Protein AF-A0A965RHD2-F1 (afdb_monomer_lite)

Secondary structure (DSSP, 8-state):
------HHHHHHHHHHHHHTSPTTSPPPP---S---EETTTTEETTT---HHHHHHGGG--HHHHHHHHHHHHHHHHHHHT--

Sequence (83 aa):
MTPAQPPWQALRQRWEAVSRTPDGEPLVSPCVSVCTMHAEVDECQGCLRSIDEIAHWGMSTPAEQRLVWQRLGERIQQHFHKD

Foldseek 3Di:
DDPDPDLLVLLVVQLVVQVPDDQQDAGDQSASVQADADVVQQAGPRRRDHPVCVVCVVVDGSVRVVVRSVVSVVVSVVVVVPD

pLDDT: mean 87.48, std 14.45, range [38.5, 98.12]

Radius of gyration: 12.61 Å; chains: 1; bounding box: 36×27×34 Å

Structure (mmCIF, N/CA/C/O backbone):
data_AF-A0A965RHD2-F1
#
_entry.id   AF-A0A965RHD2-F1
#
loop_
_atom_site.group_PDB
_atom_site.id
_atom_site.type_symbol
_atom_site.label_atom_id
_atom_site.label_alt_id
_atom_site.label_comp_id
_atom_site.label_asym_id
_atom_site.label_entity_id
_atom_site.label_seq_id
_atom_site.pdbx_PDB_ins_code
_atom_site.Cartn_x
_atom_site.Cartn_y
_atom_site.Cartn_z
_atom_site.occupancy
_atom_site.B_iso_or_equiv
_atom_site.auth_seq_id
_atom_site.auth_comp_id
_atom_site.auth_asym_id
_atom_site.auth_atom_id
_atom_site.pdbx_PDB_model_num
ATOM 1 N N . MET A 1 1 ? 25.753 -3.484 7.918 1.00 38.50 1 MET A N 1
ATOM 2 C CA . MET A 1 1 ? 25.025 -2.991 6.730 1.00 38.50 1 MET A CA 1
ATOM 3 C C . MET A 1 1 ? 24.186 -4.154 6.231 1.00 38.50 1 MET A C 1
ATOM 5 O O . MET A 1 1 ? 24.758 -5.122 5.752 1.00 38.50 1 MET A O 1
ATOM 9 N N . THR A 1 2 ? 22.880 -4.149 6.484 1.00 42.62 2 THR A N 1
ATOM 10 C CA . THR A 1 2 ? 21.986 -5.243 6.066 1.00 42.62 2 THR A CA 1
ATOM 11 C C . THR A 1 2 ? 21.918 -5.259 4.537 1.00 42.62 2 THR A C 1
ATOM 13 O O . THR A 1 2 ? 21.786 -4.176 3.961 1.00 42.62 2 THR A O 1
ATOM 16 N N . PRO A 1 3 ? 22.033 -6.414 3.857 1.00 49.34 3 PRO A N 1
ATOM 17 C CA . PRO A 1 3 ? 21.807 -6.463 2.417 1.00 49.34 3 PRO A CA 1
ATOM 18 C C . PRO A 1 3 ? 20.407 -5.918 2.111 1.00 49.34 3 PRO A C 1
ATOM 20 O O . PRO A 1 3 ? 19.460 -6.195 2.851 1.00 49.34 3 PRO A O 1
ATOM 23 N N . ALA A 1 4 ? 20.289 -5.112 1.053 1.00 54.69 4 ALA A N 1
ATOM 24 C CA . ALA A 1 4 ? 18.999 -4.642 0.569 1.00 54.69 4 ALA A CA 1
ATOM 25 C C . ALA A 1 4 ? 18.158 -5.875 0.217 1.00 54.69 4 ALA A C 1
ATOM 27 O O . ALA A 1 4 ? 18.495 -6.622 -0.700 1.00 54.69 4 ALA A O 1
ATOM 28 N N . GLN A 1 5 ? 17.123 -6.138 1.012 1.00 51.31 5 GLN A N 1
ATOM 29 C CA . GLN A 1 5 ? 16.204 -7.237 0.757 1.00 51.31 5 GLN A CA 1
ATOM 30 C C . GLN A 1 5 ? 15.507 -6.990 -0.586 1.00 51.31 5 GLN A C 1
ATOM 32 O O . GLN A 1 5 ? 15.203 -5.831 -0.895 1.00 51.31 5 GLN A O 1
ATOM 37 N N . PRO A 1 6 ? 15.230 -8.037 -1.382 1.00 62.06 6 PRO A N 1
ATOM 38 C CA . PRO A 1 6 ? 14.401 -7.889 -2.565 1.00 62.06 6 PRO A CA 1
ATOM 39 C C . PRO A 1 6 ? 13.086 -7.180 -2.203 1.00 62.06 6 PRO A C 1
ATOM 41 O O . PRO A 1 6 ? 12.555 -7.432 -1.113 1.00 62.06 6 PRO A O 1
ATOM 44 N N . PRO A 1 7 ? 12.530 -6.327 -3.083 1.00 71.75 7 PRO A N 1
ATOM 45 C CA . PRO A 1 7 ? 11.334 -5.532 -2.779 1.00 71.75 7 PRO A CA 1
ATOM 46 C C . PRO A 1 7 ? 10.180 -6.381 -2.218 1.00 71.75 7 PRO A C 1
ATOM 48 O O . PRO A 1 7 ? 9.478 -5.976 -1.289 1.00 71.75 7 PRO A O 1
ATOM 51 N N . TRP A 1 8 ? 10.056 -7.613 -2.713 1.00 75.62 8 TRP A N 1
ATOM 52 C CA . TRP A 1 8 ? 9.035 -8.572 -2.317 1.00 75.62 8 TRP A CA 1
ATOM 53 C C . TRP A 1 8 ? 9.195 -9.144 -0.898 1.00 75.62 8 TRP A C 1
ATOM 55 O O . TRP A 1 8 ? 8.188 -9.427 -0.245 1.00 75.62 8 TRP A O 1
ATOM 65 N N . GLN A 1 9 ? 10.418 -9.284 -0.371 1.00 82.38 9 GLN A N 1
ATOM 66 C CA . GLN A 1 9 ? 10.631 -9.804 0.987 1.00 82.38 9 GLN A CA 1
ATOM 67 C C . GLN A 1 9 ? 10.124 -8.802 2.031 1.00 82.38 9 GLN A C 1
ATOM 69 O O . GLN A 1 9 ? 9.441 -9.186 2.984 1.00 82.38 9 GLN A O 1
ATOM 74 N N . ALA A 1 10 ? 10.404 -7.514 1.821 1.00 88.12 10 ALA A N 1
ATOM 75 C CA . ALA A 1 10 ? 9.902 -6.443 2.675 1.00 88.12 10 ALA A CA 1
ATOM 76 C C . ALA A 1 10 ? 8.367 -6.328 2.601 1.00 88.12 10 ALA A C 1
ATOM 78 O O . ALA A 1 10 ? 7.714 -6.099 3.622 1.00 88.12 10 ALA A O 1
ATOM 79 N N . LEU A 1 11 ? 7.777 -6.532 1.416 1.00 91.75 11 LEU A N 1
ATOM 80 C CA . LEU A 1 11 ? 6.322 -6.541 1.248 1.00 91.75 11 LEU A CA 1
ATOM 81 C C . LEU A 1 11 ? 5.675 -7.716 2.000 1.00 91.75 11 LEU A C 1
ATOM 83 O O . LEU A 1 11 ? 4.700 -7.506 2.724 1.00 91.75 11 LEU A O 1
ATOM 87 N N . ARG A 1 12 ? 6.253 -8.925 1.908 1.00 88.31 12 ARG A N 1
ATOM 88 C CA . ARG A 1 12 ? 5.783 -10.108 2.655 1.00 88.31 12 ARG A CA 1
ATOM 89 C C . ARG A 1 12 ? 5.795 -9.864 4.164 1.00 88.31 12 ARG A C 1
ATOM 91 O O . ARG A 1 12 ? 4.793 -10.115 4.824 1.00 88.31 12 ARG A O 1
ATOM 98 N N . GLN A 1 13 ? 6.893 -9.339 4.707 1.00 89.69 13 GLN A N 1
ATOM 99 C CA . GLN A 1 13 ? 7.001 -9.058 6.146 1.00 89.69 13 GLN A CA 1
ATOM 100 C C . GLN A 1 13 ? 5.921 -8.083 6.629 1.00 89.69 13 GLN A C 1
ATOM 102 O O . GLN A 1 13 ? 5.359 -8.252 7.712 1.00 89.69 13 GLN A O 1
ATOM 107 N N . ARG A 1 14 ? 5.603 -7.064 5.824 1.00 93.81 14 ARG A N 1
ATOM 108 C CA . ARG A 1 14 ? 4.533 -6.113 6.152 1.00 93.81 14 ARG A CA 1
ATOM 109 C C . ARG A 1 14 ? 3.153 -6.751 6.084 1.00 93.81 14 ARG A C 1
ATOM 111 O O . ARG A 1 14 ? 2.349 -6.501 6.977 1.00 93.81 14 ARG A O 1
ATOM 118 N N . TRP A 1 15 ? 2.904 -7.600 5.087 1.00 93.00 15 TRP A N 1
ATOM 119 C CA . TRP A 1 15 ? 1.666 -8.374 5.002 1.00 93.00 15 TRP A CA 1
ATOM 120 C C . TRP A 1 15 ? 1.476 -9.277 6.230 1.00 93.00 15 TRP A C 1
ATOM 122 O O . TRP A 1 15 ? 0.404 -9.274 6.833 1.00 93.00 15 TRP A O 1
ATOM 132 N N . GLU A 1 16 ? 2.525 -9.975 6.674 1.00 91.19 16 GLU A N 1
ATOM 133 C CA . GLU A 1 16 ? 2.491 -10.789 7.899 1.00 91.19 16 GLU A CA 1
ATOM 134 C 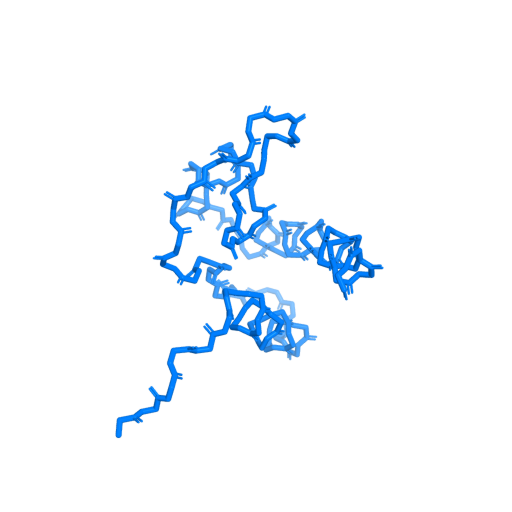C . GLU A 1 16 ? 2.228 -9.946 9.155 1.00 91.19 16 GLU A C 1
ATOM 136 O O . GLU A 1 16 ? 1.499 -10.371 10.053 1.00 91.19 16 GLU A O 1
ATOM 141 N N . ALA A 1 17 ? 2.820 -8.750 9.246 1.00 92.50 17 ALA A N 1
ATOM 142 C CA . ALA A 1 17 ? 2.582 -7.836 10.360 1.00 92.50 17 ALA A CA 1
ATOM 143 C C . ALA A 1 17 ? 1.115 -7.386 10.409 1.00 92.50 17 ALA A C 1
ATOM 145 O O . ALA A 1 17 ? 0.477 -7.514 11.452 1.00 92.50 17 ALA A O 1
ATOM 146 N N . VAL A 1 18 ? 0.573 -6.947 9.272 1.00 94.50 18 VAL A N 1
ATOM 147 C CA . VAL A 1 18 ? -0.818 -6.490 9.142 1.00 94.50 18 VAL A CA 1
ATOM 148 C C . VAL A 1 18 ? -1.825 -7.614 9.363 1.00 94.50 18 VAL A C 1
ATOM 150 O O . VAL A 1 18 ? -2.852 -7.394 9.999 1.00 94.50 18 VAL A O 1
ATOM 153 N N . SER A 1 19 ? -1.515 -8.833 8.918 1.00 90.81 19 SER A N 1
ATOM 154 C CA . SER A 1 19 ? -2.370 -10.010 9.137 1.00 90.81 19 SER A CA 1
ATOM 155 C C . SER A 1 19 ? -2.562 -10.342 10.621 1.00 90.81 19 SER A C 1
ATOM 157 O O . SER A 1 19 ? -3.502 -11.047 10.977 1.00 90.81 19 SER A O 1
ATOM 159 N N . ARG A 1 20 ? -1.683 -9.834 11.497 1.00 94.31 20 ARG A N 1
ATOM 160 C CA . ARG A 1 20 ? -1.782 -9.976 12.959 1.00 94.31 20 ARG A CA 1
ATOM 161 C C . ARG A 1 20 ? -2.402 -8.759 13.650 1.00 94.31 20 ARG A C 1
ATOM 163 O O . ARG A 1 20 ? -2.643 -8.818 14.853 1.00 94.31 20 ARG A O 1
ATOM 170 N N . THR A 1 21 ? -2.637 -7.662 12.934 1.00 94.56 21 THR A N 1
ATOM 171 C CA . THR A 1 21 ? -3.198 -6.437 13.509 1.00 94.56 21 THR A CA 1
ATOM 172 C C . THR A 1 21 ? -4.711 -6.594 13.732 1.00 94.56 21 THR A C 1
ATOM 174 O O . THR A 1 21 ? -5.424 -6.926 12.776 1.00 94.56 21 THR A O 1
ATOM 177 N N . PRO A 1 22 ? -5.228 -6.326 14.949 1.00 94.88 22 PRO A N 1
ATOM 178 C CA . PRO A 1 22 ? -6.661 -6.377 15.243 1.00 94.88 22 PRO A CA 1
ATOM 179 C C . PRO A 1 22 ? 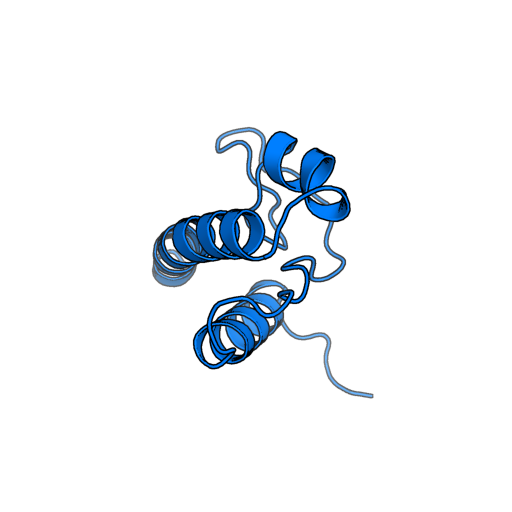-7.498 -5.475 14.332 1.00 94.88 22 PRO A C 1
ATOM 181 O O . PRO A 1 22 ? -7.005 -4.486 13.787 1.00 94.88 22 PRO A O 1
ATOM 184 N N . ASP A 1 23 ? -8.773 -5.812 14.160 1.00 92.69 23 ASP A N 1
ATOM 185 C CA . ASP A 1 23 ? -9.705 -4.978 13.400 1.00 92.69 23 ASP A CA 1
ATOM 186 C C . ASP A 1 23 ? -9.913 -3.611 14.072 1.00 92.69 23 ASP A C 1
ATOM 188 O O . ASP A 1 23 ? -9.834 -3.479 15.291 1.00 92.69 23 ASP A O 1
ATOM 192 N N . GLY A 1 24 ? -10.176 -2.580 13.266 1.00 93.38 24 GLY A N 1
ATOM 193 C CA . GLY A 1 24 ? -10.354 -1.200 13.738 1.00 93.38 24 GLY A CA 1
ATOM 194 C C . GLY A 1 24 ? -9.055 -0.413 13.942 1.00 93.38 24 GLY A C 1
ATOM 195 O O . GLY A 1 24 ? -9.105 0.814 13.976 1.00 93.38 24 GLY A O 1
ATOM 196 N N . GLU A 1 25 ? -7.901 -1.080 13.988 1.00 95.31 25 GLU A N 1
ATOM 197 C CA . GLU A 1 25 ? -6.596 -0.422 14.106 1.00 95.31 25 GLU A CA 1
ATOM 198 C C . GLU A 1 25 ? -6.046 0.034 12.741 1.00 95.31 25 GLU A C 1
ATOM 200 O O . GLU A 1 25 ? -6.147 -0.716 11.759 1.00 95.31 25 GLU A O 1
ATOM 205 N N . PRO A 1 26 ? -5.427 1.229 12.653 1.00 94.81 26 PRO A N 1
ATOM 206 C CA . PRO A 1 26 ? -4.720 1.671 11.455 1.00 94.81 26 PRO A CA 1
ATOM 207 C C . PRO A 1 26 ? -3.628 0.679 11.040 1.00 94.81 26 PRO A C 1
ATOM 209 O O . PRO A 1 26 ? -2.868 0.168 11.864 1.00 94.81 26 PRO A O 1
ATOM 212 N N . LEU A 1 27 ? -3.513 0.438 9.738 1.00 97.12 27 LEU A N 1
ATOM 213 C CA . LEU A 1 27 ? -2.546 -0.483 9.160 1.00 97.12 27 LEU A CA 1
ATOM 214 C C . LEU A 1 27 ? -1.366 0.280 8.567 1.00 97.12 27 LEU A C 1
ATOM 216 O O . LEU A 1 27 ? -1.492 1.384 8.037 1.00 97.12 27 LEU A O 1
ATOM 220 N N . VAL A 1 28 ? -0.184 -0.328 8.626 1.00 95.50 28 VAL A N 1
ATOM 221 C CA . VAL A 1 28 ? 1.010 0.245 8.000 1.00 95.50 28 VAL A CA 1
ATOM 222 C C . VAL A 1 28 ? 0.883 0.229 6.477 1.00 95.50 28 VAL A C 1
ATOM 224 O O . VAL A 1 28 ? 0.268 -0.665 5.895 1.00 95.50 28 VAL A O 1
ATOM 227 N N . SER A 1 29 ? 1.493 1.213 5.813 1.00 95.56 29 SER A N 1
ATOM 228 C CA . SER A 1 29 ? 1.509 1.263 4.349 1.00 95.56 29 SER A CA 1
ATOM 229 C C . SER A 1 29 ? 2.277 0.069 3.761 1.00 95.56 29 SER A C 1
ATOM 231 O O . SER A 1 29 ? 3.343 -0.285 4.278 1.00 95.56 29 SER A O 1
ATOM 233 N N . PRO A 1 30 ? 1.834 -0.506 2.629 1.00 95.19 30 PRO A N 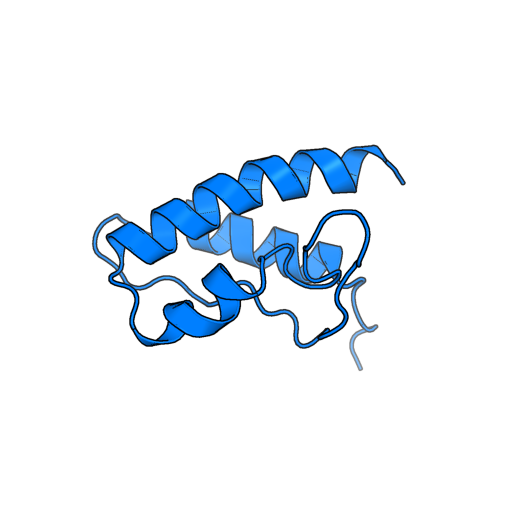1
ATOM 234 C CA . PRO A 1 30 ? 2.582 -1.546 1.915 1.00 95.19 30 PRO A CA 1
ATOM 235 C C . PRO A 1 30 ? 3.828 -1.008 1.182 1.00 95.19 30 PRO A C 1
ATOM 237 O O . PRO A 1 30 ? 4.606 -1.783 0.640 1.00 95.19 30 PRO A O 1
ATOM 240 N N . CYS A 1 31 ? 4.052 0.312 1.148 1.00 94.88 31 CYS A N 1
ATOM 241 C CA . CYS A 1 31 ? 5.121 0.955 0.371 1.00 94.88 31 CYS A CA 1
ATOM 242 C C . CYS A 1 31 ? 6.554 0.595 0.814 1.00 94.88 31 CYS A C 1
ATOM 244 O O . CYS A 1 31 ? 7.060 1.146 1.792 1.00 94.88 31 CYS A O 1
ATOM 246 N N . VAL A 1 32 ? 7.266 -0.240 0.061 1.00 92.44 32 VAL A N 1
ATOM 247 C CA . VAL A 1 32 ? 8.669 -0.619 0.340 1.00 92.44 32 VAL A CA 1
ATOM 248 C C . VAL A 1 32 ? 9.710 0.366 -0.217 1.00 92.44 32 VAL A C 1
ATOM 250 O O . VAL A 1 32 ? 10.866 0.005 -0.407 1.00 92.44 32 VAL A O 1
ATOM 253 N N . SER A 1 33 ? 9.309 1.610 -0.496 1.00 92.25 33 SER A N 1
ATOM 254 C CA . SER A 1 33 ? 10.162 2.652 -1.096 1.00 92.25 33 SER A CA 1
ATOM 255 C C . SER A 1 33 ? 10.733 2.298 -2.476 1.00 92.25 33 SER A C 1
ATOM 257 O O .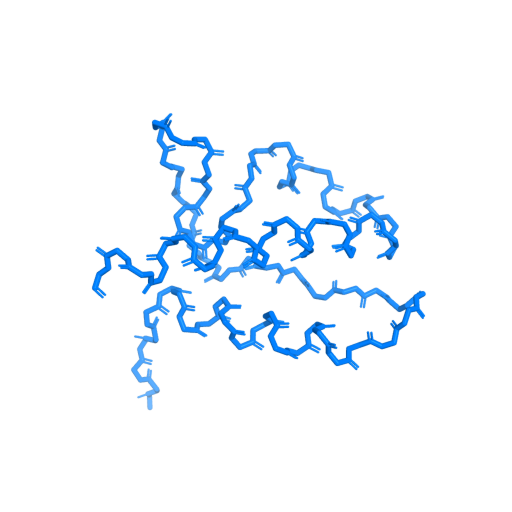 SER A 1 33 ? 11.746 2.847 -2.899 1.00 92.25 33 SER A O 1
ATOM 259 N N . VAL A 1 34 ? 10.042 1.420 -3.202 1.00 88.31 34 VAL A N 1
ATOM 260 C CA . VAL A 1 34 ? 10.249 1.163 -4.630 1.00 88.31 34 VAL A CA 1
ATOM 261 C C . VAL A 1 34 ? 9.029 1.710 -5.355 1.00 88.31 34 VAL A C 1
ATOM 263 O O . VAL A 1 34 ? 7.918 1.227 -5.143 1.00 88.31 34 VAL A O 1
ATOM 266 N N . CYS A 1 35 ? 9.225 2.756 -6.157 1.00 89.50 35 CYS A N 1
ATOM 267 C CA . CYS A 1 35 ? 8.153 3.449 -6.866 1.00 89.50 35 CYS A CA 1
ATOM 268 C C . CYS A 1 35 ? 8.368 3.311 -8.373 1.00 89.50 35 CYS A C 1
ATOM 270 O O . CYS A 1 35 ? 8.994 4.150 -9.019 1.00 89.50 35 CYS A O 1
ATOM 272 N N . THR A 1 36 ? 7.898 2.200 -8.929 1.00 91.56 36 THR A N 1
ATOM 273 C CA . THR A 1 36 ? 7.955 1.928 -10.367 1.00 91.56 36 THR A CA 1
ATOM 274 C C . THR A 1 36 ? 6.685 1.192 -10.746 1.00 91.56 36 THR A C 1
ATOM 276 O O . THR A 1 36 ? 6.381 0.163 -10.151 1.00 91.56 36 THR A O 1
ATOM 279 N N . MET A 1 37 ? 5.922 1.733 -11.690 1.00 91.62 37 MET A N 1
ATOM 280 C CA . MET A 1 37 ? 4.667 1.132 -12.141 1.00 91.62 37 MET A CA 1
ATOM 281 C C . MET A 1 37 ? 4.932 0.104 -13.241 1.00 91.62 37 MET A C 1
ATOM 283 O O . MET A 1 37 ? 5.723 0.349 -14.151 1.00 91.62 37 MET A O 1
ATOM 287 N N . HIS A 1 38 ? 4.263 -1.042 -13.169 1.00 88.19 38 HIS A N 1
ATOM 288 C CA . HIS A 1 38 ? 4.204 -2.015 -14.249 1.00 88.19 38 HIS A CA 1
ATOM 289 C C . HIS A 1 38 ? 3.027 -1.669 -15.163 1.00 88.19 38 HIS A C 1
ATOM 291 O O . HIS A 1 38 ? 1.877 -1.919 -14.816 1.00 88.19 38 HIS A O 1
ATOM 297 N N . ALA A 1 39 ? 3.311 -1.099 -16.336 1.00 84.50 39 ALA A N 1
ATOM 298 C CA . ALA A 1 39 ? 2.278 -0.564 -17.226 1.00 84.50 39 ALA A CA 1
ATOM 299 C C . ALA A 1 39 ? 1.235 -1.609 -17.670 1.00 84.50 39 ALA A C 1
ATOM 301 O O . ALA A 1 39 ? 0.076 -1.265 -17.854 1.00 84.50 39 ALA A O 1
ATOM 302 N N . GLU A 1 40 ? 1.626 -2.879 -17.821 1.00 86.50 40 GLU A N 1
ATOM 303 C CA . GLU A 1 40 ? 0.713 -3.922 -18.321 1.00 86.50 40 GLU A CA 1
ATOM 304 C C . GLU A 1 40 ? -0.320 -4.395 -17.291 1.00 86.50 40 GLU A C 1
ATOM 306 O O . GLU A 1 40 ? -1.400 -4.827 -17.678 1.00 86.50 40 GLU A O 1
ATOM 311 N N . VAL A 1 41 ? 0.006 -4.337 -15.993 1.00 85.38 41 VAL A N 1
ATOM 312 C CA . VAL A 1 41 ? -0.873 -4.827 -14.913 1.00 85.38 41 VAL A CA 1
ATOM 313 C C . VAL A 1 41 ? -1.367 -3.705 -13.997 1.00 85.38 41 VAL A C 1
ATOM 315 O O . VAL A 1 41 ? -2.125 -3.969 -13.077 1.00 85.38 41 VAL A O 1
ATOM 318 N N . ASP A 1 42 ? -0.951 -2.461 -14.258 1.00 91.50 42 ASP A N 1
ATOM 319 C CA . ASP A 1 42 ? -1.290 -1.250 -13.497 1.00 91.50 42 ASP A CA 1
ATOM 320 C C . ASP A 1 42 ? -1.005 -1.341 -11.983 1.00 91.50 42 ASP A C 1
ATOM 322 O O . ASP A 1 42 ? -1.729 -0.824 -11.133 1.00 91.50 42 ASP A O 1
ATOM 326 N N . GLU A 1 43 ? 0.102 -1.996 -11.629 1.00 92.94 43 GLU A N 1
ATOM 327 C CA . GLU A 1 43 ? 0.536 -2.185 -10.243 1.00 92.94 43 GLU A CA 1
ATOM 328 C C . GLU A 1 43 ? 1.948 -1.640 -10.025 1.00 92.94 43 GLU A C 1
ATOM 330 O O . GLU A 1 43 ? 2.829 -1.731 -10.882 1.00 92.94 43 GLU A O 1
ATOM 335 N N . CYS A 1 44 ? 2.201 -1.088 -8.842 1.00 94.00 44 CYS A N 1
ATOM 336 C CA . CYS A 1 44 ? 3.547 -0.728 -8.421 1.00 94.00 44 CYS A CA 1
ATOM 337 C C . CYS A 1 44 ? 4.381 -1.992 -8.174 1.00 94.00 44 CYS A C 1
ATOM 339 O O . CYS A 1 44 ? 4.051 -2.784 -7.297 1.00 94.00 44 CYS A O 1
ATOM 341 N N . GLN A 1 45 ? 5.521 -2.132 -8.847 1.00 89.75 45 GLN A N 1
ATOM 342 C CA . GLN A 1 45 ? 6.430 -3.281 -8.731 1.00 89.75 45 GLN A CA 1
ATOM 343 C C . GLN A 1 45 ? 6.953 -3.510 -7.301 1.00 89.75 45 GLN A C 1
ATOM 345 O O . GLN A 1 45 ? 7.376 -4.608 -6.956 1.00 89.75 45 GLN A O 1
ATOM 350 N N . GLY A 1 46 ? 6.944 -2.475 -6.455 1.00 91.94 46 GLY A N 1
ATOM 351 C CA . GLY A 1 46 ? 7.374 -2.576 -5.062 1.00 91.94 46 GLY A CA 1
ATOM 352 C C . GLY A 1 46 ? 6.283 -3.033 -4.098 1.00 91.94 46 GLY A C 1
ATOM 353 O O . GLY A 1 46 ? 6.525 -3.875 -3.240 1.00 91.94 46 GLY A O 1
ATOM 354 N N . CYS A 1 47 ? 5.098 -2.424 -4.181 1.00 94.69 47 CYS A N 1
ATOM 355 C CA . CYS A 1 47 ? 4.041 -2.597 -3.176 1.00 94.69 47 CYS A CA 1
ATOM 356 C C . CYS A 1 47 ? 2.743 -3.203 -3.709 1.00 94.69 47 CYS A C 1
ATOM 358 O O . CYS A 1 47 ? 1.804 -3.362 -2.935 1.00 94.69 47 CYS A O 1
ATOM 360 N N . LEU A 1 48 ? 2.692 -3.500 -5.010 1.00 93.94 48 LEU A N 1
ATOM 361 C CA . LEU A 1 48 ? 1.578 -4.110 -5.742 1.00 93.94 48 LEU A CA 1
ATOM 362 C C . LEU A 1 48 ? 0.250 -3.342 -5.661 1.00 93.94 48 LEU A C 1
ATOM 364 O O . LEU A 1 48 ? -0.807 -3.872 -5.993 1.00 93.94 48 LEU A O 1
ATOM 368 N N . ARG A 1 49 ? 0.285 -2.082 -5.215 1.00 96.25 49 ARG A N 1
ATOM 369 C CA . ARG A 1 49 ? -0.871 -1.181 -5.256 1.00 96.25 49 ARG A CA 1
ATOM 370 C C . ARG A 1 49 ? -1.050 -0.585 -6.644 1.00 96.25 49 ARG A C 1
ATOM 372 O O . ARG A 1 49 ? -0.049 -0.279 -7.297 1.00 96.25 49 ARG A O 1
ATOM 379 N N . SER A 1 50 ? -2.299 -0.334 -7.022 1.00 95.94 50 SER A N 1
ATOM 380 C CA . SER A 1 50 ? -2.621 0.533 -8.159 1.00 95.94 50 SER A CA 1
ATOM 381 C C . SER A 1 50 ? -2.372 2.010 -7.835 1.00 95.94 50 SER A C 1
ATOM 383 O O . SER A 1 50 ? -2.179 2.385 -6.671 1.00 95.94 50 SER A O 1
ATOM 385 N N . ILE A 1 51 ? -2.402 2.874 -8.856 1.00 95.88 51 ILE A N 1
ATOM 386 C CA . ILE A 1 51 ? -2.277 4.332 -8.672 1.00 95.88 51 ILE A CA 1
ATOM 387 C C . ILE A 1 51 ? -3.390 4.868 -7.762 1.00 95.88 51 ILE A C 1
ATOM 389 O O . ILE A 1 51 ? -3.110 5.656 -6.857 1.00 95.88 51 ILE A O 1
ATOM 393 N N . ASP A 1 52 ? -4.624 4.395 -7.933 1.00 96.12 52 ASP A N 1
ATOM 394 C CA . ASP A 1 52 ? -5.757 4.822 -7.107 1.00 96.12 52 ASP A CA 1
ATOM 395 C C . ASP A 1 52 ? -5.566 4.440 -5.637 1.00 96.12 52 ASP A C 1
ATOM 397 O O . ASP A 1 52 ? -5.771 5.261 -4.741 1.00 96.12 52 ASP A O 1
ATOM 401 N N . GLU A 1 53 ? -5.109 3.218 -5.364 1.00 97.44 53 GLU A N 1
ATOM 402 C CA . GLU A 1 53 ? -4.814 2.766 -4.000 1.00 97.44 53 GLU A CA 1
ATOM 403 C C . GLU A 1 53 ? -3.634 3.534 -3.382 1.00 97.44 53 GLU A C 1
ATOM 405 O O . GLU A 1 53 ? -3.572 3.715 -2.162 1.00 97.44 53 GLU A O 1
ATOM 410 N N . ILE A 1 54 ? -2.683 3.999 -4.199 1.00 97.25 54 ILE A N 1
ATOM 411 C CA . ILE A 1 54 ? -1.593 4.875 -3.752 1.00 97.25 54 ILE A CA 1
ATOM 412 C C . ILE A 1 54 ? -2.137 6.255 -3.373 1.00 97.25 54 ILE A C 1
ATOM 414 O O . ILE A 1 54 ? -1.816 6.739 -2.285 1.00 97.25 54 ILE A O 1
ATOM 418 N N . ALA A 1 55 ? -2.960 6.859 -4.233 1.00 96.69 55 ALA A N 1
ATOM 419 C CA . ALA A 1 55 ? -3.493 8.208 -4.054 1.00 96.69 55 ALA A CA 1
ATOM 420 C C . ALA A 1 55 ? -4.429 8.325 -2.840 1.00 96.69 55 ALA A C 1
ATOM 422 O O . ALA A 1 55 ? -4.374 9.312 -2.106 1.00 96.69 55 ALA A O 1
ATOM 423 N N . HIS A 1 56 ? -5.256 7.306 -2.595 1.00 97.12 56 HIS A N 1
ATOM 424 C CA . HIS A 1 56 ? -6.278 7.363 -1.548 1.00 97.12 56 HIS A CA 1
ATOM 425 C C . HIS A 1 56 ? -5.788 6.914 -0.167 1.00 97.12 56 HIS A C 1
ATOM 427 O O . HIS A 1 56 ? -6.432 7.235 0.830 1.00 97.12 56 HIS A O 1
ATOM 433 N N . TRP A 1 57 ? -4.641 6.228 -0.075 1.00 97.25 57 TRP A N 1
ATOM 434 C CA . TRP A 1 57 ? -4.180 5.589 1.166 1.00 97.25 57 TRP A CA 1
ATOM 435 C C . TRP A 1 57 ? -4.149 6.519 2.384 1.00 97.25 57 TRP A C 1
ATOM 437 O O . TRP A 1 57 ? -4.594 6.140 3.463 1.00 97.25 57 TRP A O 1
ATOM 447 N N . GLY A 1 58 ? -3.628 7.740 2.220 1.00 95.94 58 GLY A N 1
ATOM 448 C CA . GLY A 1 58 ? -3.504 8.701 3.323 1.00 95.94 58 GLY A CA 1
ATOM 449 C C . GLY A 1 58 ? -4.845 9.173 3.895 1.00 95.94 58 GLY A C 1
ATOM 450 O O . GLY A 1 58 ? -4.874 9.703 5.001 1.00 95.94 58 GLY A O 1
ATOM 451 N N . MET A 1 59 ? -5.938 8.969 3.157 1.00 97.06 59 MET A N 1
ATOM 452 C CA . MET A 1 59 ? -7.301 9.339 3.543 1.00 97.06 59 MET A CA 1
ATOM 453 C C . MET A 1 59 ? -8.155 8.120 3.922 1.00 97.06 59 MET A C 1
ATOM 455 O O . MET A 1 59 ? -9.286 8.288 4.366 1.00 97.06 59 MET A O 1
ATOM 459 N N . SER A 1 60 ? -7.637 6.901 3.747 1.00 97.69 60 SER A N 1
ATOM 460 C CA . SER A 1 60 ? -8.377 5.668 4.003 1.00 97.69 60 SER A CA 1
ATOM 461 C C . SER A 1 60 ? -8.563 5.403 5.497 1.00 97.69 60 SER A C 1
ATOM 463 O O . SER A 1 60 ? -7.619 5.486 6.288 1.00 97.69 60 SER A O 1
ATOM 465 N N . THR A 1 61 ? -9.768 4.983 5.864 1.00 98.06 61 THR A N 1
ATOM 466 C CA . THR A 1 61 ? -10.108 4.415 7.172 1.00 98.06 61 THR A CA 1
ATOM 467 C C . THR A 1 61 ? -9.392 3.075 7.406 1.00 98.06 61 THR A C 1
ATOM 469 O O . THR A 1 61 ? -9.000 2.405 6.446 1.00 98.06 61 THR A O 1
ATOM 472 N N . PRO A 1 62 ? -9.264 2.603 8.662 1.00 97.50 62 PRO A N 1
ATOM 473 C CA . PRO A 1 62 ? -8.704 1.280 8.958 1.00 97.50 62 PRO A CA 1
ATOM 474 C C . PRO A 1 62 ? -9.377 0.126 8.197 1.00 97.50 62 PRO A C 1
ATOM 476 O O . PRO A 1 62 ? -8.710 -0.812 7.760 1.00 97.50 62 PRO A O 1
ATOM 479 N N . ALA A 1 63 ? -10.697 0.207 7.996 1.00 97.00 63 ALA A N 1
ATOM 480 C CA . ALA A 1 63 ? -11.446 -0.782 7.227 1.00 97.00 63 ALA A CA 1
ATOM 481 C C . ALA A 1 63 ? -11.045 -0.770 5.742 1.00 97.00 63 ALA A C 1
ATOM 483 O O . ALA A 1 63 ? -10.772 -1.821 5.167 1.00 97.00 63 ALA A O 1
ATOM 484 N N . GLU A 1 64 ? -10.931 0.411 5.129 1.00 97.69 64 GLU A N 1
ATOM 485 C CA . GLU A 1 64 ? -10.487 0.555 3.736 1.00 97.69 64 GLU A CA 1
ATOM 486 C C . GLU A 1 64 ? -9.030 0.119 3.549 1.00 97.69 64 GLU A C 1
ATOM 488 O O . GLU A 1 64 ? -8.711 -0.587 2.593 1.00 97.69 64 GLU A O 1
ATOM 493 N N . GLN A 1 65 ? -8.148 0.455 4.494 1.00 98.12 65 GLN A N 1
ATOM 494 C CA . GLN A 1 65 ? -6.761 -0.015 4.489 1.00 98.12 65 GLN A CA 1
ATOM 495 C C . GLN A 1 65 ? -6.690 -1.547 4.533 1.00 98.12 65 GLN A C 1
ATOM 497 O O . GLN A 1 65 ? -5.857 -2.152 3.854 1.00 98.12 65 GLN A O 1
ATOM 502 N N . ARG A 1 66 ? -7.579 -2.191 5.302 1.00 96.94 66 ARG A N 1
ATOM 503 C CA . ARG A 1 66 ? -7.666 -3.654 5.387 1.00 96.94 66 ARG A CA 1
ATOM 504 C C . ARG A 1 66 ? -8.140 -4.269 4.076 1.00 96.94 66 ARG A C 1
ATOM 506 O O . ARG A 1 66 ? -7.556 -5.260 3.647 1.00 96.94 66 ARG A O 1
ATOM 513 N N . LEU A 1 67 ? -9.122 -3.658 3.409 1.00 96.62 67 LEU A N 1
ATOM 514 C CA . LEU A 1 67 ? -9.562 -4.080 2.073 1.00 96.62 67 LEU A CA 1
ATOM 515 C C . LEU A 1 67 ? -8.424 -3.996 1.048 1.00 96.62 67 LEU A C 1
ATOM 517 O O . LEU A 1 67 ? -8.248 -4.916 0.251 1.00 96.62 67 LEU A O 1
ATOM 521 N N . VAL A 1 68 ? -7.616 -2.930 1.089 1.00 97.19 68 VAL A N 1
ATOM 522 C CA . VAL A 1 68 ? -6.411 -2.826 0.249 1.00 97.19 68 VAL A CA 1
ATOM 523 C C . VAL A 1 68 ? -5.452 -3.975 0.562 1.00 97.19 68 VAL A C 1
ATOM 525 O O . VAL A 1 68 ? -5.047 -4.693 -0.346 1.00 97.19 68 VAL A O 1
ATOM 528 N N . TRP A 1 69 ? -5.132 -4.221 1.835 1.00 96.81 69 TRP A N 1
ATOM 529 C CA . TRP A 1 69 ? -4.242 -5.321 2.224 1.00 96.81 69 TRP A CA 1
ATOM 530 C C . TRP A 1 69 ? -4.759 -6.716 1.849 1.00 96.81 69 TRP A C 1
ATOM 532 O O . TRP A 1 69 ? -3.950 -7.578 1.506 1.00 96.81 69 TRP A O 1
ATOM 542 N N . GLN A 1 70 ? -6.075 -6.939 1.864 1.00 95.00 70 GLN A N 1
ATOM 543 C CA . GLN A 1 70 ? -6.685 -8.184 1.387 1.00 95.00 70 GLN A CA 1
ATOM 544 C C . GLN A 1 70 ? -6.432 -8.393 -0.111 1.00 95.00 70 GLN A C 1
ATOM 546 O O . GLN A 1 70 ? -5.920 -9.445 -0.491 1.00 95.00 70 GLN A O 1
ATOM 551 N N . ARG A 1 71 ? -6.679 -7.370 -0.944 1.00 95.38 71 ARG A N 1
ATOM 552 C CA . ARG A 1 71 ? -6.376 -7.414 -2.390 1.00 95.38 71 ARG A CA 1
ATOM 553 C C . ARG A 1 71 ? -4.888 -7.639 -2.650 1.00 95.38 71 ARG A C 1
ATOM 555 O O . ARG A 1 71 ? -4.514 -8.429 -3.511 1.00 95.38 71 ARG A O 1
ATOM 562 N N . LEU A 1 72 ? -4.025 -6.973 -1.879 1.00 94.25 72 LEU A N 1
ATOM 563 C CA . LEU A 1 72 ? -2.580 -7.167 -1.982 1.00 94.25 72 LEU A CA 1
ATOM 564 C C . LEU A 1 72 ? -2.166 -8.592 -1.622 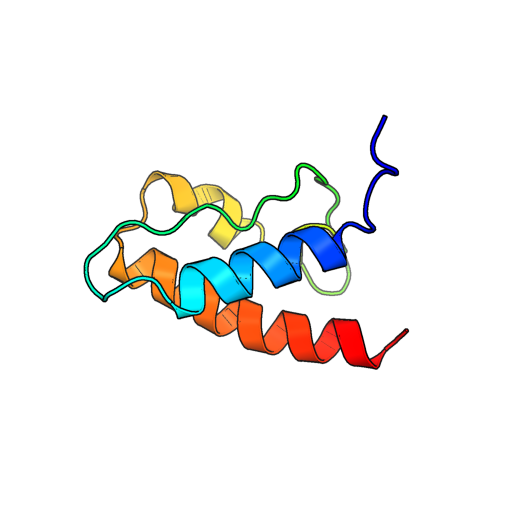1.00 94.25 72 LEU A C 1
ATOM 566 O O . LEU A 1 72 ? -1.267 -9.111 -2.267 1.00 94.25 72 LEU A O 1
ATOM 570 N N . GLY A 1 73 ? -2.814 -9.242 -0.651 1.00 91.62 73 GLY A N 1
ATOM 571 C CA . GLY A 1 73 ? -2.548 -10.642 -0.307 1.00 91.62 73 GLY A CA 1
ATOM 572 C C . GLY A 1 73 ? -2.700 -11.590 -1.503 1.00 91.62 73 GLY A C 1
ATOM 573 O O . GLY A 1 73 ? -1.852 -12.457 -1.707 1.00 91.62 73 GLY A O 1
ATOM 574 N N . GLU A 1 74 ? -3.722 -11.381 -2.335 1.00 90.06 74 GLU A N 1
ATOM 575 C CA . GLU A 1 74 ? -3.937 -12.152 -3.568 1.00 90.06 74 GLU A CA 1
ATOM 576 C C . GLU A 1 74 ? -2.844 -11.871 -4.611 1.00 90.06 74 GLU A C 1
ATOM 578 O O . GLU A 1 74 ? -2.236 -12.801 -5.145 1.00 90.06 74 GLU A O 1
ATOM 583 N N . ARG A 1 75 ? -2.521 -10.592 -4.848 1.00 90.69 75 ARG A N 1
ATOM 584 C CA . ARG A 1 75 ? -1.465 -10.175 -5.795 1.00 90.69 75 ARG A CA 1
ATOM 585 C C . ARG A 1 75 ? -0.087 -10.696 -5.377 1.00 90.69 75 ARG A C 1
ATOM 587 O O . ARG A 1 75 ? 0.668 -11.208 -6.197 1.00 90.69 75 ARG A O 1
ATOM 594 N N . ILE A 1 76 ? 0.225 -10.632 -4.084 1.00 87.25 76 ILE A N 1
ATOM 595 C CA . ILE A 1 76 ? 1.436 -11.188 -3.463 1.00 87.25 76 ILE A CA 1
ATOM 596 C C . ILE A 1 76 ? 1.579 -12.673 -3.821 1.00 87.25 76 ILE A C 1
ATOM 598 O O . ILE A 1 76 ? 2.646 -13.095 -4.261 1.00 87.25 76 ILE A O 1
ATOM 602 N N . GLN A 1 77 ? 0.511 -13.466 -3.688 1.00 83.31 77 GLN A N 1
ATOM 603 C CA . GLN A 1 77 ? 0.540 -14.881 -4.069 1.00 83.31 77 GLN A CA 1
ATOM 604 C C . GLN A 1 77 ? 0.747 -15.080 -5.578 1.00 83.31 77 GLN A C 1
ATOM 606 O O . GLN A 1 77 ? 1.439 -16.013 -5.972 1.00 83.31 77 GLN A O 1
ATOM 611 N N . GLN A 1 78 ? 0.182 -14.224 -6.431 1.00 82.88 78 GLN A N 1
ATOM 612 C CA . GLN A 1 78 ? 0.334 -14.327 -7.889 1.00 82.88 78 GLN A CA 1
ATOM 613 C C . GLN A 1 78 ? 1.760 -14.011 -8.359 1.00 82.88 78 GLN A C 1
ATOM 615 O O . GLN A 1 78 ? 2.303 -14.730 -9.196 1.00 82.88 78 GLN A O 1
ATOM 620 N N . HIS A 1 79 ? 2.379 -12.967 -7.802 1.00 75.62 79 HIS A N 1
ATOM 621 C CA . HIS A 1 79 ? 3.732 -12.545 -8.178 1.00 75.62 79 HIS A CA 1
ATOM 622 C C . HIS A 1 79 ? 4.815 -13.461 -7.588 1.00 75.62 79 HIS A C 1
ATOM 624 O O . HIS A 1 79 ? 5.807 -13.731 -8.252 1.00 75.62 79 HIS A O 1
ATOM 630 N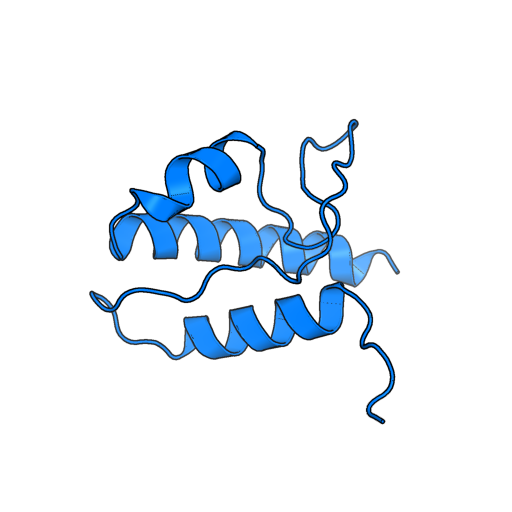 N . PHE A 1 80 ? 4.622 -14.017 -6.384 1.00 67.56 80 PHE A N 1
ATOM 631 C CA . PHE A 1 80 ? 5.634 -14.875 -5.739 1.00 67.56 80 PHE A CA 1
ATOM 632 C C . PHE A 1 80 ? 5.714 -16.305 -6.279 1.00 67.56 80 PHE A C 1
ATOM 634 O O . PHE A 1 80 ? 6.660 -17.014 -5.953 1.00 67.56 80 PHE A O 1
ATOM 641 N N . HIS A 1 81 ? 4.731 -16.753 -7.060 1.00 58.16 81 HIS A N 1
ATOM 642 C CA . HIS A 1 81 ? 4.778 -18.062 -7.719 1.00 58.16 81 HIS A CA 1
ATOM 643 C C . HIS A 1 81 ? 5.390 -18.004 -9.125 1.00 58.16 81 HIS A C 1
ATOM 645 O O . HIS A 1 81 ? 5.481 -19.043 -9.779 1.00 58.16 81 HIS A O 1
ATOM 651 N N . LYS A 1 82 ? 5.764 -16.813 -9.612 1.00 48.78 82 LYS A N 1
ATOM 652 C CA . LYS A 1 82 ? 6.214 -16.607 -10.994 1.00 48.78 82 LYS A CA 1
ATOM 653 C C . LYS A 1 82 ? 7.732 -16.418 -11.149 1.00 48.78 82 LYS A C 1
ATOM 655 O O . LYS A 1 82 ? 8.178 -16.317 -12.286 1.00 48.78 82 LYS A O 1
ATOM 660 N N . ASP A 1 83 ? 8.501 -16.465 -10.059 1.00 44.91 83 ASP A N 1
ATOM 661 C CA . ASP A 1 83 ? 9.972 -16.382 -10.046 1.00 44.91 83 ASP A CA 1
ATOM 662 C C . ASP A 1 83 ? 10.613 -17.565 -9.302 1.00 44.91 83 ASP A C 1
ATOM 664 O O . ASP A 1 83 ? 10.225 -17.818 -8.135 1.00 44.91 83 ASP A O 1
#